Protein AF-A0A3S1B0J4-F1 (afdb_monomer_lite)

pLDDT: mean 85.39, std 7.87, range [60.59, 95.69]

Structure (mmCIF, N/CA/C/O backbone):
data_AF-A0A3S1B0J4-F1
#
_entry.id   AF-A0A3S1B0J4-F1
#
loop_
_atom_site.group_PDB
_atom_site.id
_atom_site.type_symbol
_atom_site.label_atom_id
_atom_site.label_alt_id
_atom_site.label_comp_id
_atom_site.label_asym_id
_atom_site.label_entity_id
_atom_site.label_seq_id
_atom_site.pdbx_PDB_ins_code
_atom_site.Cartn_x
_atom_site.Cartn_y
_atom_site.Cartn_z
_atom_site.occupancy
_atom_site.B_iso_or_equiv
_atom_site.auth_seq_id
_atom_site.auth_comp_id
_atom_site.auth_asym_id
_atom_site.auth_atom_id
_atom_site.pdbx_PDB_model_num
ATOM 1 N N . MET A 1 1 ? 59.384 7.860 -70.821 1.00 69.12 1 MET A N 1
ATOM 2 C CA . MET A 1 1 ? 57.912 7.830 -71.006 1.00 69.12 1 MET A CA 1
ATOM 3 C C . MET A 1 1 ? 57.239 6.836 -70.061 1.00 69.12 1 MET A C 1
ATOM 5 O O . MET A 1 1 ? 56.335 7.237 -69.344 1.00 69.12 1 MET A O 1
ATOM 9 N N . VAL A 1 2 ? 57.721 5.589 -69.973 1.00 77.19 2 VAL A N 1
ATOM 10 C CA . VAL A 1 2 ? 57.127 4.536 -69.118 1.00 77.19 2 VAL A CA 1
ATOM 11 C C . VAL A 1 2 ? 57.084 4.900 -67.625 1.00 77.19 2 VAL A C 1
ATOM 13 O O . VAL A 1 2 ? 56.045 4.737 -67.000 1.00 77.19 2 VAL A O 1
ATOM 16 N N . GLY A 1 3 ? 58.154 5.472 -67.060 1.00 85.69 3 GLY A N 1
ATOM 17 C CA . GLY A 1 3 ? 58.191 5.822 -65.629 1.00 85.69 3 GLY A CA 1
ATOM 18 C C . GLY A 1 3 ? 57.127 6.837 -65.186 1.00 85.69 3 GLY A C 1
ATOM 19 O O . GLY A 1 3 ? 56.611 6.736 -64.080 1.00 85.69 3 GLY A O 1
ATOM 20 N N . TRP A 1 4 ? 56.744 7.771 -66.063 1.00 87.81 4 TRP A N 1
ATOM 21 C CA . TRP A 1 4 ? 55.715 8.773 -65.757 1.00 87.81 4 TRP A CA 1
ATOM 22 C C . TRP A 1 4 ? 54.308 8.163 -65.784 1.00 87.81 4 TRP A C 1
ATOM 24 O O . TRP A 1 4 ? 53.487 8.442 -64.916 1.00 87.81 4 TRP A O 1
ATOM 34 N N . LEU A 1 5 ? 54.064 7.261 -66.741 1.00 86.69 5 LEU A N 1
ATOM 35 C CA . LEU A 1 5 ? 52.808 6.521 -66.845 1.00 86.69 5 LEU A CA 1
ATOM 36 C C . LEU A 1 5 ? 52.606 5.593 -65.638 1.00 86.69 5 LEU A C 1
ATOM 38 O O . LEU A 1 5 ? 51.515 5.540 -65.081 1.00 86.69 5 LEU A O 1
ATOM 42 N N . VAL A 1 6 ? 53.671 4.903 -65.211 1.00 87.38 6 VAL A N 1
ATOM 43 C CA . VAL A 1 6 ? 53.655 4.015 -64.039 1.00 87.38 6 VAL A CA 1
ATOM 44 C C . VAL A 1 6 ? 53.415 4.811 -62.760 1.00 87.38 6 VAL A C 1
ATOM 46 O O . VAL A 1 6 ? 52.548 4.434 -61.981 1.00 87.38 6 VAL A O 1
ATOM 49 N N . ALA A 1 7 ? 54.115 5.932 -62.561 1.00 88.19 7 ALA A N 1
ATOM 50 C CA . ALA A 1 7 ? 53.917 6.774 -61.383 1.00 88.19 7 ALA A CA 1
ATOM 51 C C . ALA A 1 7 ? 52.474 7.294 -61.280 1.00 88.19 7 ALA A C 1
ATOM 53 O O . ALA A 1 7 ? 51.889 7.242 -60.203 1.00 88.19 7 ALA A O 1
ATOM 54 N N . TRP A 1 8 ? 51.885 7.728 -62.400 1.00 89.94 8 TRP A N 1
ATOM 55 C CA . TRP A 1 8 ? 50.503 8.211 -62.455 1.00 89.94 8 TRP A CA 1
ATOM 56 C C . TRP A 1 8 ? 49.463 7.108 -62.199 1.00 89.94 8 TRP A C 1
ATOM 58 O O . TRP A 1 8 ? 48.466 7.331 -61.513 1.00 89.94 8 TRP A O 1
ATOM 68 N N . LEU A 1 9 ? 49.693 5.902 -62.728 1.00 88.25 9 LEU A N 1
ATOM 69 C CA . LEU A 1 9 ? 48.823 4.749 -62.488 1.00 88.25 9 LEU A CA 1
ATOM 70 C C . LEU A 1 9 ? 48.884 4.288 -61.033 1.00 88.25 9 LEU A C 1
ATOM 72 O O . LEU A 1 9 ? 47.842 4.019 -60.442 1.00 88.25 9 LEU A O 1
ATOM 76 N N . VAL A 1 10 ? 50.088 4.219 -60.459 1.00 88.12 10 VAL A N 1
ATOM 77 C CA . VAL A 1 10 ? 50.300 3.791 -59.072 1.00 88.12 10 VAL A CA 1
ATOM 78 C C . VAL A 1 10 ? 49.666 4.777 -58.103 1.00 88.12 10 VAL A C 1
ATOM 80 O O . VAL A 1 10 ? 48.931 4.338 -57.225 1.00 88.12 10 VAL A O 1
ATOM 83 N N . SER A 1 11 ? 49.874 6.086 -58.270 1.00 87.75 11 SER A N 1
ATOM 84 C CA . SER A 1 11 ? 49.255 7.081 -57.386 1.00 87.75 11 SER A CA 1
ATOM 85 C C . SER A 1 11 ? 47.731 7.018 -57.448 1.00 87.75 11 SER A C 1
ATOM 87 O O . SER A 1 11 ? 47.084 6.905 -56.415 1.00 87.75 11 SER A O 1
ATOM 89 N N . ARG A 1 12 ? 47.146 6.947 -58.648 1.00 88.31 12 ARG A N 1
ATOM 90 C CA . ARG A 1 12 ? 45.689 6.850 -58.801 1.00 88.31 12 ARG A CA 1
ATOM 91 C C . ARG A 1 12 ? 45.102 5.562 -58.221 1.00 88.31 12 ARG A C 1
ATOM 93 O O . ARG A 1 12 ? 44.013 5.600 -57.643 1.00 88.31 12 ARG A O 1
ATOM 100 N N . LEU A 1 13 ? 45.800 4.435 -58.374 1.00 86.62 13 LEU A N 1
ATOM 101 C CA . LEU A 1 13 ? 45.406 3.166 -57.762 1.00 86.62 13 LEU A CA 1
ATOM 102 C C . LEU A 1 13 ? 45.481 3.249 -56.242 1.00 86.62 13 LEU A C 1
ATOM 104 O O . LEU A 1 13 ? 44.505 2.898 -55.591 1.00 86.62 13 LEU A O 1
ATOM 108 N N . VAL A 1 14 ? 46.591 3.743 -55.692 1.00 86.31 14 VAL A N 1
ATOM 109 C CA . VAL A 1 14 ? 46.793 3.880 -54.244 1.00 86.31 14 VAL A CA 1
ATOM 110 C C . VAL A 1 14 ? 45.751 4.817 -53.640 1.00 86.31 14 VAL A C 1
ATOM 112 O O . VAL A 1 14 ? 45.091 4.425 -52.684 1.00 86.31 14 VAL A O 1
ATOM 115 N N . ASP A 1 15 ? 45.521 5.990 -54.227 1.00 86.50 15 ASP A N 1
ATOM 116 C CA . ASP A 1 15 ? 44.532 6.951 -53.726 1.00 86.50 15 ASP A CA 1
ATOM 117 C C . ASP A 1 15 ? 43.110 6.379 -53.763 1.00 86.50 15 ASP A C 1
ATOM 119 O O . ASP A 1 15 ? 42.339 6.549 -52.817 1.00 86.50 15 ASP A O 1
ATOM 123 N N . SER A 1 16 ? 42.762 5.644 -54.823 1.00 84.19 16 SER A N 1
ATOM 124 C CA . SER A 1 16 ? 41.427 5.048 -54.955 1.00 84.19 16 SER A CA 1
ATOM 125 C C . SER A 1 16 ? 41.230 3.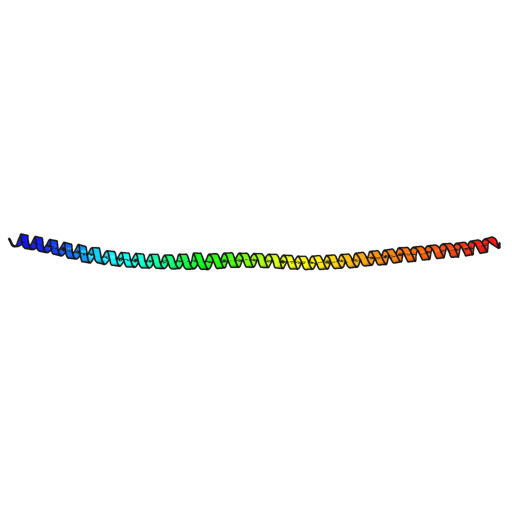862 -54.006 1.00 84.19 16 SER A C 1
ATOM 127 O O . SER A 1 16 ? 40.180 3.749 -53.377 1.00 84.19 16 SER A O 1
ATOM 129 N N . LEU A 1 17 ? 42.228 2.985 -53.865 1.00 82.94 17 LEU A N 1
ATOM 130 C CA . LEU A 1 17 ? 42.145 1.825 -52.973 1.00 82.94 17 LEU A CA 1
ATOM 131 C C . LEU A 1 17 ? 42.193 2.251 -51.505 1.00 82.94 17 LEU A C 1
ATOM 133 O O . LEU A 1 17 ? 41.356 1.829 -50.713 1.00 82.94 17 LEU A O 1
ATOM 137 N N . VAL A 1 18 ? 43.148 3.102 -51.133 1.00 82.25 18 VAL A N 1
ATOM 138 C CA . VAL A 1 18 ? 43.326 3.526 -49.742 1.00 82.25 18 VAL A CA 1
ATOM 139 C C . VAL A 1 18 ? 42.215 4.489 -49.336 1.00 82.25 18 VAL A C 1
ATOM 141 O O . VAL A 1 18 ? 41.568 4.275 -48.314 1.00 82.25 18 VAL A O 1
ATOM 144 N N . GLY A 1 19 ? 41.933 5.515 -50.140 1.00 77.88 19 GLY A N 1
ATOM 145 C CA . GLY A 1 19 ? 40.928 6.520 -49.798 1.00 77.88 19 GLY A CA 1
ATOM 146 C C . GLY A 1 19 ? 39.510 5.951 -49.749 1.00 77.88 19 GLY A C 1
ATOM 147 O O . GLY A 1 19 ? 38.773 6.198 -48.795 1.00 77.88 19 GLY A O 1
ATOM 148 N N . TRP A 1 20 ? 39.123 5.159 -50.750 1.00 78.00 20 TRP A N 1
ATOM 149 C CA . TRP A 1 20 ? 37.740 4.697 -50.874 1.00 78.00 20 TRP A CA 1
ATOM 150 C C . TRP A 1 20 ? 37.476 3.408 -50.090 1.00 78.00 20 TRP A C 1
ATOM 152 O O . TRP A 1 20 ? 36.517 3.331 -49.320 1.00 78.00 20 TRP A O 1
ATOM 162 N N . LEU A 1 21 ? 38.343 2.405 -50.249 1.00 76.50 21 LEU A N 1
ATOM 163 C CA . LEU A 1 21 ? 38.131 1.081 -49.665 1.00 76.50 21 LEU A CA 1
ATOM 164 C C . LEU A 1 21 ? 38.596 1.016 -48.208 1.00 76.50 21 LEU A C 1
ATOM 166 O O . LEU A 1 21 ? 37.894 0.469 -47.366 1.00 76.50 21 LEU A O 1
ATOM 170 N N . VAL A 1 22 ? 39.771 1.570 -47.900 1.00 77.12 22 VAL A N 1
ATOM 171 C CA . VAL A 1 22 ? 40.328 1.470 -46.544 1.00 77.12 22 VAL A CA 1
ATOM 172 C C . VAL A 1 22 ? 39.746 2.546 -45.643 1.00 77.12 22 VAL A C 1
ATOM 174 O O . VAL A 1 22 ? 39.230 2.224 -44.583 1.00 77.12 22 VAL A O 1
ATOM 177 N N . VAL A 1 23 ? 39.787 3.816 -46.040 1.00 77.62 23 VAL A N 1
ATOM 178 C CA . VAL A 1 23 ? 39.312 4.894 -45.162 1.00 77.62 23 VAL A CA 1
ATOM 179 C C . VAL A 1 23 ? 37.791 4.988 -45.199 1.00 77.62 23 VAL A C 1
ATOM 181 O O . VAL A 1 23 ? 37.161 4.899 -44.154 1.00 77.62 23 VAL A O 1
ATOM 184 N N . GLY A 1 24 ? 37.180 5.107 -46.380 1.00 81.50 24 GLY A N 1
ATOM 185 C CA . GLY A 1 24 ? 35.726 5.260 -46.493 1.00 81.50 24 GLY A CA 1
ATOM 186 C C . GLY A 1 24 ? 34.950 4.079 -45.908 1.00 81.50 24 GLY A C 1
ATOM 187 O O . GLY A 1 24 ? 34.143 4.248 -44.996 1.00 81.50 24 GLY A O 1
ATOM 188 N N . TRP A 1 25 ? 35.211 2.867 -46.397 1.00 84.56 25 TRP A N 1
ATOM 189 C CA . TRP A 1 25 ? 34.419 1.700 -46.005 1.00 84.56 25 TRP A CA 1
ATOM 190 C C . TRP A 1 25 ? 34.680 1.252 -44.561 1.00 84.56 25 TRP A C 1
ATOM 192 O O . TRP A 1 25 ? 33.728 1.039 -43.811 1.00 84.56 25 TRP A O 1
ATOM 202 N N . LEU A 1 26 ? 35.949 1.165 -44.136 1.00 85.25 26 LEU A N 1
ATOM 203 C CA . LEU A 1 26 ? 36.293 0.718 -42.781 1.00 85.25 26 LEU A CA 1
ATOM 204 C C . LEU A 1 26 ? 35.819 1.715 -41.718 1.00 85.25 26 LEU A C 1
ATOM 206 O O . LEU A 1 26 ? 35.286 1.291 -40.696 1.00 85.25 26 LEU A O 1
ATOM 210 N N . VAL A 1 27 ? 35.973 3.025 -41.953 1.00 84.38 27 VAL A N 1
ATOM 211 C CA . VAL A 1 27 ? 35.523 4.049 -40.998 1.00 84.38 27 VAL A CA 1
ATOM 212 C C . VAL A 1 27 ? 34.004 4.066 -40.928 1.00 84.38 27 VAL A C 1
ATOM 214 O O . VAL A 1 27 ? 33.462 4.031 -39.828 1.00 84.38 27 VAL A O 1
ATOM 217 N N . CYS A 1 28 ? 33.296 4.059 -42.060 1.00 84.75 28 CYS A N 1
ATOM 218 C CA . CYS A 1 28 ? 31.833 4.044 -42.040 1.00 84.75 28 CYS A CA 1
ATOM 219 C C . CYS A 1 28 ? 31.278 2.782 -41.373 1.00 84.75 28 CYS A C 1
ATOM 221 O O . CYS A 1 28 ? 30.322 2.873 -40.604 1.00 84.75 28 CYS A O 1
ATOM 223 N N . TRP A 1 29 ? 31.883 1.620 -41.623 1.00 87.69 29 TRP A N 1
ATOM 224 C CA . TRP A 1 29 ? 31.453 0.368 -41.010 1.00 87.69 29 TRP A CA 1
ATOM 225 C C . TRP A 1 29 ? 31.750 0.336 -39.507 1.00 87.69 29 TRP A C 1
ATOM 227 O O . TRP A 1 29 ? 30.851 0.057 -38.715 1.00 87.69 29 TRP A O 1
ATOM 237 N N . LEU A 1 30 ? 32.971 0.695 -39.098 1.00 87.56 30 LEU A N 1
ATOM 238 C CA . LEU A 1 30 ? 33.378 0.697 -37.693 1.00 87.56 30 LEU A CA 1
ATOM 239 C C . LEU A 1 30 ? 32.603 1.739 -36.881 1.00 87.56 30 LEU A C 1
ATOM 241 O O . LEU A 1 30 ? 32.095 1.422 -35.810 1.00 87.56 30 LEU A O 1
ATOM 245 N N . VAL A 1 31 ? 32.478 2.967 -37.393 1.00 87.75 31 VAL A N 1
ATOM 246 C CA . VAL A 1 31 ? 31.741 4.048 -36.724 1.00 87.75 31 VAL A CA 1
ATOM 247 C C . VAL A 1 31 ? 30.252 3.733 -36.700 1.00 87.75 31 VAL A C 1
ATOM 249 O O . VAL A 1 31 ? 29.638 3.842 -35.645 1.00 87.75 31 VAL A O 1
ATOM 252 N N . GLY A 1 32 ? 29.668 3.297 -37.818 1.00 88.50 32 GLY A N 1
ATOM 253 C CA . GLY A 1 32 ? 28.249 2.952 -37.879 1.00 88.50 32 GLY A CA 1
ATOM 254 C C . GLY A 1 32 ? 27.887 1.822 -36.917 1.00 88.50 32 GLY A C 1
ATOM 255 O O . GLY A 1 32 ? 26.896 1.921 -36.194 1.00 88.50 32 GLY A O 1
ATOM 256 N N . TRP A 1 33 ? 28.719 0.781 -36.851 1.00 90.81 33 TRP A N 1
ATOM 257 C CA . TRP A 1 33 ? 28.507 -0.339 -35.940 1.00 90.81 33 TRP A CA 1
ATOM 258 C C . TRP A 1 33 ? 28.717 0.057 -34.476 1.00 90.81 33 TRP A C 1
ATOM 260 O O . TRP A 1 33 ? 27.851 -0.210 -33.646 1.00 90.81 33 TRP A O 1
ATOM 270 N N . LEU A 1 34 ? 29.819 0.745 -34.156 1.00 90.38 34 LEU A N 1
ATOM 271 C CA . LEU A 1 34 ? 30.135 1.148 -32.785 1.00 90.38 34 LEU A CA 1
ATOM 272 C C . LEU A 1 34 ? 29.113 2.149 -32.241 1.00 90.38 34 LEU A C 1
ATOM 274 O O . LEU A 1 34 ? 28.634 1.980 -31.124 1.00 90.38 34 LEU A O 1
ATOM 278 N N . VAL A 1 35 ? 28.752 3.167 -33.027 1.00 89.19 35 VAL A N 1
ATOM 279 C CA . VAL A 1 35 ? 27.764 4.178 -32.628 1.00 89.19 35 VAL A CA 1
ATOM 280 C C . VAL A 1 35 ? 26.380 3.551 -32.534 1.00 89.19 35 VAL A C 1
ATOM 282 O O . VAL A 1 35 ? 25.705 3.755 -31.533 1.00 89.19 35 VAL A O 1
ATOM 285 N N . GLY A 1 36 ? 25.965 2.751 -33.520 1.00 88.00 36 GLY A N 1
ATOM 286 C CA . GLY A 1 36 ? 24.657 2.097 -33.493 1.00 88.00 36 GLY A CA 1
ATOM 287 C C . GLY A 1 36 ? 24.498 1.155 -32.299 1.00 88.00 36 GLY A C 1
ATOM 288 O O . GLY A 1 36 ? 23.474 1.184 -31.619 1.00 88.00 36 GLY A O 1
ATOM 289 N N . TRP A 1 37 ? 25.530 0.363 -32.001 1.00 89.88 37 TRP A N 1
ATOM 290 C CA . TRP A 1 37 ? 25.517 -0.550 -30.863 1.00 89.88 37 TRP A CA 1
ATOM 291 C C . TRP A 1 37 ? 25.568 0.194 -29.527 1.00 89.88 37 TRP A C 1
ATOM 293 O O . TRP A 1 37 ? 24.761 -0.087 -28.644 1.00 89.88 37 TRP A O 1
ATOM 303 N N . LEU A 1 38 ? 26.465 1.177 -29.388 1.00 88.94 38 LEU A N 1
ATOM 304 C CA . LEU A 1 38 ? 26.609 1.943 -28.154 1.00 88.94 38 LEU A CA 1
ATOM 305 C C . LEU A 1 38 ? 25.349 2.757 -27.858 1.00 88.94 38 LEU A C 1
ATOM 307 O O . LEU A 1 38 ? 24.845 2.675 -26.747 1.00 88.94 38 LEU A O 1
ATOM 311 N N . VAL A 1 39 ? 24.814 3.490 -28.839 1.00 87.31 39 VAL A N 1
ATOM 312 C CA . VAL A 1 39 ? 23.599 4.304 -28.673 1.00 87.31 39 VAL A CA 1
ATOM 313 C C . VAL A 1 39 ? 22.397 3.415 -28.387 1.00 87.31 39 VAL A C 1
ATOM 315 O O . VAL A 1 39 ? 21.682 3.670 -27.426 1.00 87.31 39 VAL A O 1
ATOM 318 N N . GLY A 1 40 ? 22.205 2.337 -29.154 1.00 86.00 40 GLY A N 1
ATOM 319 C CA . GLY A 1 40 ? 21.081 1.427 -28.942 1.00 86.00 40 GLY A CA 1
ATOM 320 C C . GLY A 1 40 ? 21.120 0.749 -27.572 1.00 86.00 40 GLY A C 1
ATOM 321 O O . GLY A 1 40 ? 20.088 0.633 -26.914 1.00 86.00 40 GLY A O 1
ATOM 322 N N . TRP A 1 41 ? 22.305 0.338 -27.114 1.00 87.00 41 TRP A N 1
ATOM 323 C CA . TRP A 1 41 ? 22.474 -0.255 -25.790 1.00 87.00 41 TRP A CA 1
ATOM 324 C C . TRP A 1 41 ? 22.269 0.772 -24.674 1.00 87.00 41 TRP A C 1
ATOM 326 O O . TRP A 1 41 ? 21.563 0.482 -23.708 1.00 87.00 41 TRP A O 1
ATOM 336 N N . LEU A 1 42 ? 22.832 1.977 -24.823 1.00 85.38 42 LEU A N 1
ATOM 337 C CA . LEU A 1 42 ? 22.691 3.043 -23.836 1.00 85.38 42 LEU A CA 1
ATOM 338 C C . LEU A 1 42 ? 21.230 3.478 -23.715 1.00 85.38 42 LEU A C 1
ATOM 340 O O . LEU A 1 42 ? 20.731 3.524 -22.600 1.00 85.38 42 LEU A O 1
ATOM 344 N N . ASP A 1 43 ? 20.525 3.706 -24.825 1.00 84.06 43 ASP A N 1
ATOM 345 C CA . ASP A 1 43 ? 19.107 4.083 -24.810 1.00 84.06 43 ASP A CA 1
ATOM 346 C C . ASP A 1 43 ? 18.247 3.008 -24.150 1.00 84.06 43 ASP A C 1
ATOM 348 O O . ASP A 1 43 ? 17.437 3.319 -23.278 1.00 84.06 43 ASP A O 1
ATOM 352 N N . TYR A 1 44 ? 18.441 1.732 -24.492 1.00 83.75 44 TYR A N 1
ATOM 353 C CA . TYR A 1 44 ? 17.661 0.658 -23.873 1.00 83.75 44 TYR A CA 1
ATOM 354 C C . TYR A 1 44 ? 17.883 0.574 -22.364 1.00 83.75 44 TYR A C 1
ATOM 356 O O . TYR A 1 44 ? 16.932 0.392 -21.600 1.00 83.75 44 TYR A O 1
ATOM 364 N N . TRP A 1 45 ? 19.137 0.699 -21.933 1.00 81.50 45 TRP A N 1
ATOM 365 C CA . TRP A 1 45 ? 19.495 0.574 -20.529 1.00 81.50 45 TRP A CA 1
ATOM 366 C C . TRP A 1 45 ? 19.058 1.807 -19.730 1.00 81.50 45 TRP A C 1
ATOM 368 O O . TRP A 1 45 ? 18.428 1.670 -18.682 1.00 81.50 45 TRP A O 1
ATOM 378 N N . LEU A 1 46 ? 19.308 3.013 -20.247 1.00 79.06 46 LEU A N 1
ATOM 379 C CA . LEU A 1 46 ? 18.919 4.265 -19.598 1.00 79.06 46 LEU A CA 1
ATOM 380 C C . LEU A 1 46 ? 17.395 4.429 -19.572 1.00 79.06 46 LEU A C 1
ATOM 382 O O . LEU A 1 46 ? 16.824 4.730 -18.529 1.00 79.06 46 LEU A O 1
ATOM 386 N N . VAL A 1 47 ? 16.708 4.211 -20.693 1.00 73.44 47 VAL A N 1
ATOM 387 C CA . VAL A 1 47 ? 15.255 4.410 -20.759 1.00 73.44 47 VAL A CA 1
ATOM 388 C C . VAL A 1 47 ? 14.530 3.283 -20.026 1.00 73.44 47 VAL A C 1
ATOM 390 O O . VAL A 1 47 ? 13.687 3.543 -19.171 1.00 73.44 47 VAL A O 1
ATOM 393 N N . GLY A 1 48 ? 14.870 2.022 -20.288 1.00 71.94 48 GLY A N 1
ATOM 394 C CA . GLY A 1 48 ? 14.168 0.892 -19.676 1.00 71.94 48 GLY A CA 1
ATOM 395 C C . GLY A 1 48 ? 14.344 0.831 -18.157 1.00 71.94 48 GLY A C 1
ATOM 396 O O . GLY A 1 48 ? 13.376 0.658 -17.415 1.00 71.94 48 GLY A O 1
ATOM 397 N N . TRP A 1 49 ? 15.576 1.003 -17.680 1.00 72.06 49 TRP A N 1
ATOM 398 C CA . TRP A 1 49 ? 15.892 0.808 -16.267 1.00 72.06 49 TRP A CA 1
ATOM 399 C C . TRP A 1 49 ? 15.599 2.054 -15.428 1.00 72.06 49 TRP A C 1
ATOM 401 O O . TRP A 1 49 ? 14.969 1.970 -14.370 1.00 72.06 49 TRP A O 1
ATOM 411 N N . LEU A 1 50 ? 16.011 3.220 -15.927 1.00 68.12 50 LEU A N 1
ATOM 412 C CA . LEU A 1 50 ? 15.945 4.480 -15.194 1.00 68.12 50 LEU A CA 1
ATOM 413 C C . LEU A 1 50 ? 14.548 5.109 -15.291 1.00 68.12 50 LEU A C 1
ATOM 415 O O . LEU A 1 50 ? 14.053 5.604 -14.279 1.00 68.12 50 LEU A O 1
ATOM 419 N N . VAL A 1 51 ? 13.892 5.042 -16.460 1.00 64.19 51 VAL A N 1
ATOM 420 C CA . VAL A 1 51 ? 12.570 5.666 -16.658 1.00 64.19 51 VAL A CA 1
ATOM 421 C C . VAL A 1 51 ? 11.433 4.766 -16.187 1.00 64.19 51 VAL A C 1
ATOM 423 O O . VAL A 1 51 ? 10.570 5.187 -15.424 1.00 64.19 51 VAL A O 1
ATOM 426 N N . VAL A 1 52 ? 11.411 3.503 -16.609 1.00 61.69 52 VAL A N 1
ATOM 427 C CA . VAL A 1 52 ? 10.238 2.651 -16.355 1.00 61.69 52 VAL A CA 1
ATOM 428 C C . VAL A 1 52 ? 10.371 1.880 -15.042 1.00 61.69 52 VAL A C 1
ATOM 430 O O . VAL A 1 52 ? 9.433 1.848 -14.248 1.00 61.69 52 VAL A O 1
ATOM 433 N N . GLY A 1 53 ? 11.533 1.279 -14.780 1.00 63.59 53 GLY A N 1
ATOM 434 C CA . GLY A 1 53 ? 11.726 0.422 -13.607 1.00 63.59 53 GLY A CA 1
ATOM 435 C C . GLY A 1 53 ? 11.819 1.197 -12.293 1.00 63.59 53 GLY A C 1
ATOM 436 O O . GLY A 1 53 ? 11.098 0.909 -11.336 1.00 63.59 53 GLY A O 1
ATOM 437 N N . TRP A 1 54 ? 12.705 2.191 -12.241 1.00 67.62 54 TRP A N 1
ATOM 438 C CA . TRP A 1 54 ? 13.005 2.888 -10.992 1.00 67.62 54 TRP A CA 1
ATOM 439 C C . TRP A 1 54 ? 11.948 3.933 -10.619 1.00 67.62 54 TRP A C 1
ATOM 441 O O . TRP A 1 54 ? 11.478 3.955 -9.484 1.00 67.62 54 TRP A O 1
ATOM 451 N N . GLN A 1 55 ? 11.507 4.764 -11.562 1.00 64.50 55 GLN A N 1
ATOM 452 C CA . GLN A 1 55 ? 10.583 5.860 -11.246 1.00 64.50 55 GLN A CA 1
ATOM 453 C C . GLN A 1 55 ? 9.174 5.349 -10.929 1.00 64.50 55 GLN A C 1
ATOM 455 O O . GLN A 1 55 ? 8.598 5.742 -9.919 1.00 64.50 55 GLN A O 1
ATOM 460 N N . LEU A 1 56 ? 8.623 4.433 -11.732 1.00 60.59 56 LEU A N 1
ATOM 461 C CA . LEU A 1 56 ? 7.264 3.927 -11.503 1.00 60.59 56 LEU A CA 1
ATOM 462 C C . LEU A 1 56 ? 7.208 2.907 -10.361 1.00 60.59 56 LEU A C 1
ATOM 464 O O . LEU A 1 56 ? 6.299 2.962 -9.533 1.00 60.59 56 LEU A O 1
ATOM 468 N N . GLY A 1 57 ? 8.184 1.999 -10.284 1.00 68.19 57 GLY A N 1
ATOM 469 C CA . GLY A 1 57 ? 8.207 0.954 -9.261 1.00 68.19 57 GLY A CA 1
ATOM 470 C C . GLY A 1 57 ? 8.546 1.489 -7.872 1.00 68.19 57 GLY A C 1
ATOM 471 O O . GLY A 1 57 ? 7.883 1.146 -6.894 1.00 68.19 57 GLY A O 1
ATOM 472 N N . TRP A 1 58 ? 9.556 2.356 -7.778 1.00 74.88 58 TRP A N 1
ATOM 473 C CA . TRP A 1 58 ? 10.052 2.829 -6.489 1.00 74.88 58 TRP A CA 1
ATOM 474 C C . TRP A 1 58 ? 9.194 3.965 -5.936 1.00 74.88 58 TRP A C 1
ATOM 476 O O . TRP A 1 58 ? 8.738 3.868 -4.804 1.00 74.88 58 TRP A O 1
ATOM 486 N N . VAL A 1 59 ? 8.884 4.997 -6.733 1.00 74.69 59 VAL A N 1
ATOM 487 C CA . VAL A 1 59 ? 8.041 6.112 -6.261 1.00 74.69 59 VAL A CA 1
ATOM 488 C C . VAL A 1 59 ? 6.603 5.650 -6.055 1.00 74.69 59 VAL A C 1
ATOM 490 O O . VAL A 1 59 ? 6.026 5.920 -5.005 1.00 74.69 59 VAL A O 1
ATOM 493 N N . GLY A 1 60 ? 6.035 4.912 -7.014 1.00 73.88 60 GLY A N 1
ATOM 494 C CA . GLY A 1 60 ? 4.672 4.394 -6.906 1.00 73.88 60 GLY A CA 1
ATOM 495 C C . GLY A 1 60 ? 4.523 3.404 -5.752 1.00 73.88 60 GLY A C 1
ATOM 496 O O . GLY A 1 6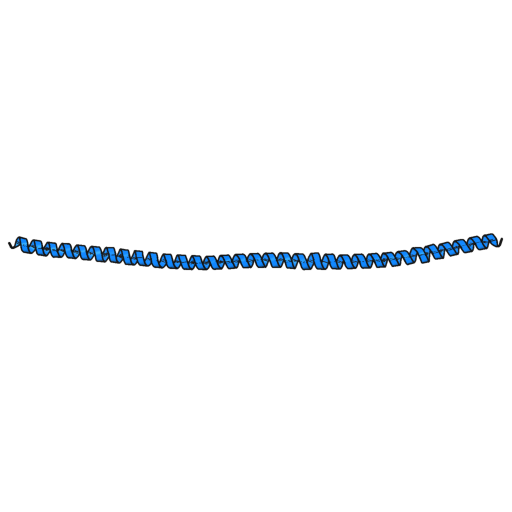0 ? 3.653 3.573 -4.901 1.00 73.88 60 GLY A O 1
ATOM 497 N N . GLY A 1 61 ? 5.407 2.407 -5.673 1.00 79.88 61 GLY A N 1
ATOM 498 C CA . GLY A 1 61 ? 5.359 1.389 -4.623 1.00 79.88 61 GLY A CA 1
ATOM 499 C C . GLY A 1 61 ? 5.617 1.953 -3.226 1.00 79.88 61 GLY A C 1
ATOM 500 O O . GLY A 1 61 ? 4.895 1.621 -2.286 1.00 79.88 61 GLY A O 1
ATOM 501 N N . TRP A 1 62 ? 6.604 2.840 -3.083 1.00 83.44 62 TRP A N 1
ATOM 502 C CA . TRP A 1 62 ? 6.945 3.429 -1.789 1.00 83.44 62 TRP A CA 1
ATOM 503 C C . TRP A 1 62 ? 5.876 4.409 -1.305 1.00 83.44 62 TRP A C 1
ATOM 505 O O . TRP A 1 62 ? 5.451 4.315 -0.155 1.00 83.44 62 TRP A O 1
ATOM 515 N N . LEU A 1 63 ? 5.379 5.294 -2.176 1.00 82.75 63 LEU A N 1
ATOM 516 C CA . LEU A 1 63 ? 4.342 6.262 -1.812 1.00 82.75 63 LEU A CA 1
ATOM 517 C C . LEU A 1 63 ? 3.030 5.561 -1.445 1.00 82.75 63 LEU A C 1
ATOM 519 O O . LEU A 1 63 ? 2.430 5.887 -0.422 1.00 82.75 63 LEU A O 1
ATOM 523 N N . VAL A 1 64 ? 2.602 4.575 -2.241 1.00 82.88 64 VAL A N 1
ATOM 524 C CA . VAL A 1 64 ? 1.376 3.812 -1.967 1.00 82.88 64 VAL A CA 1
ATOM 525 C C . VAL A 1 64 ? 1.536 2.980 -0.698 1.00 82.88 64 VAL A C 1
ATOM 527 O O . VAL A 1 64 ? 0.666 3.029 0.167 1.00 82.88 64 VAL A O 1
ATOM 530 N N . GLY A 1 65 ? 2.651 2.262 -0.540 1.00 84.69 65 GLY A N 1
ATOM 531 C CA . GLY A 1 65 ? 2.902 1.451 0.652 1.00 84.69 65 GLY A CA 1
ATOM 532 C C . GLY A 1 65 ? 2.945 2.286 1.932 1.00 84.69 65 GLY A C 1
ATOM 533 O O . GLY A 1 65 ? 2.322 1.923 2.931 1.00 84.69 65 GLY A O 1
ATOM 534 N N . TRP A 1 66 ? 3.620 3.436 1.889 1.00 89.31 66 TRP A N 1
ATOM 535 C CA . TRP A 1 66 ? 3.703 4.348 3.025 1.00 89.31 66 TRP A CA 1
ATOM 536 C C . TRP A 1 66 ? 2.343 4.966 3.361 1.00 89.31 66 TRP A C 1
ATOM 538 O O . TRP A 1 66 ? 1.920 4.910 4.515 1.00 89.31 66 TRP A O 1
ATOM 548 N N . LEU A 1 67 ? 1.619 5.484 2.362 1.00 88.00 67 LEU A N 1
ATOM 549 C CA . LEU A 1 67 ? 0.312 6.111 2.567 1.00 88.00 67 LEU A CA 1
ATOM 550 C C . LEU A 1 67 ? -0.718 5.109 3.105 1.00 88.00 67 LEU A C 1
ATOM 552 O O . LEU A 1 67 ? -1.416 5.408 4.072 1.00 88.00 67 LEU A O 1
ATOM 556 N N . VAL A 1 68 ? -0.790 3.910 2.517 1.00 88.69 68 VAL A N 1
ATOM 557 C CA . VAL A 1 68 ? -1.719 2.855 2.948 1.00 88.69 68 VAL A CA 1
ATOM 558 C C . VAL A 1 68 ? -1.383 2.379 4.359 1.00 88.69 68 VAL A C 1
ATOM 560 O O . VAL A 1 68 ? -2.284 2.259 5.189 1.00 88.69 68 VAL A O 1
ATOM 563 N N . GLY A 1 69 ? -0.101 2.154 4.665 1.00 86.94 69 GLY A N 1
ATOM 564 C CA . GLY A 1 69 ? 0.329 1.738 6.001 1.00 86.94 69 GLY A CA 1
ATOM 565 C C . GLY A 1 69 ? 0.019 2.785 7.071 1.00 86.94 69 GLY A C 1
ATOM 566 O O . GLY A 1 69 ? -0.478 2.450 8.151 1.00 86.94 69 GLY A O 1
ATOM 567 N N . TRP A 1 70 ? 0.249 4.062 6.760 1.00 89.19 70 TRP A N 1
ATOM 568 C CA . TRP A 1 70 ? -0.038 5.163 7.674 1.00 89.19 70 TRP A CA 1
ATOM 569 C C . TRP A 1 70 ? -1.544 5.318 7.918 1.00 89.19 70 TRP A C 1
ATOM 571 O O . TRP A 1 70 ? -1.974 5.380 9.070 1.00 89.19 70 TRP A O 1
ATOM 581 N N . LEU A 1 71 ? -2.356 5.278 6.854 1.00 86.38 71 LEU A N 1
ATOM 582 C CA . LEU A 1 71 ? -3.814 5.391 6.939 1.00 86.38 71 LEU A CA 1
ATOM 583 C C . LEU A 1 71 ? -4.437 4.223 7.720 1.00 86.38 71 LEU A C 1
ATOM 585 O O . LEU A 1 71 ? -5.281 4.440 8.587 1.00 86.38 71 LEU A O 1
ATOM 589 N N . ALA A 1 72 ? -3.992 2.990 7.457 1.00 86.44 72 ALA A N 1
ATOM 590 C CA . ALA A 1 72 ? -4.470 1.803 8.163 1.00 86.44 72 ALA A CA 1
ATOM 591 C C . ALA A 1 72 ? -4.150 1.867 9.665 1.00 86.44 72 ALA A C 1
ATOM 593 O O . ALA A 1 72 ? -5.005 1.563 10.498 1.00 86.44 72 ALA A O 1
ATOM 594 N N . SER A 1 73 ? -2.944 2.325 10.014 1.00 86.81 73 SER A N 1
ATOM 595 C CA . SER A 1 73 ? -2.525 2.498 11.409 1.00 86.81 73 SER A CA 1
ATOM 596 C C . SER A 1 73 ? -3.365 3.561 12.121 1.00 86.81 73 SER A C 1
ATOM 598 O O . SER A 1 73 ? -3.824 3.346 13.241 1.00 86.81 73 SER A O 1
ATOM 600 N N . TRP A 1 74 ? -3.624 4.688 11.455 1.00 87.56 74 TRP A N 1
ATOM 601 C CA . TRP A 1 74 ? -4.477 5.753 11.984 1.00 87.56 74 TRP A CA 1
ATOM 602 C C . TRP A 1 74 ? -5.914 5.292 12.221 1.00 87.56 74 TRP A C 1
ATOM 604 O O . TRP A 1 74 ? -6.496 5.594 13.262 1.00 87.56 74 TRP A O 1
ATOM 614 N N . LEU A 1 75 ? -6.477 4.519 11.289 1.00 85.38 75 LEU A N 1
ATOM 615 C CA . LEU A 1 75 ? -7.814 3.953 11.440 1.00 85.38 75 LEU A CA 1
ATOM 616 C C . LEU A 1 75 ? -7.883 3.006 12.641 1.00 85.38 75 LEU A C 1
ATOM 618 O O . LEU A 1 75 ? -8.792 3.141 13.454 1.00 85.38 75 LEU A O 1
ATOM 622 N N . LEU A 1 76 ? -6.913 2.102 12.806 1.00 83.94 76 LEU A N 1
ATOM 623 C CA . LEU A 1 76 ? -6.851 1.190 13.957 1.00 83.94 76 LEU A CA 1
ATOM 624 C C . LEU A 1 76 ? -6.808 1.943 15.297 1.00 83.94 76 LEU A C 1
ATOM 626 O O . LEU A 1 76 ? -7.544 1.597 16.223 1.00 83.94 76 LEU A O 1
ATOM 630 N N . VAL A 1 77 ? -6.002 3.005 15.388 1.00 87.81 77 VAL A N 1
ATOM 631 C CA . VAL A 1 77 ? -5.949 3.870 16.580 1.00 87.81 77 VAL A CA 1
ATOM 632 C C . VAL A 1 77 ? -7.282 4.590 16.797 1.00 87.81 77 VAL A C 1
ATOM 634 O O . VAL A 1 77 ? -7.764 4.659 17.927 1.00 87.81 77 VAL A O 1
ATOM 637 N N . GLY A 1 78 ? -7.918 5.067 15.724 1.00 87.12 78 GLY A N 1
ATOM 638 C CA . GLY A 1 78 ? -9.254 5.658 15.768 1.00 87.12 78 GLY A CA 1
ATOM 639 C C . GLY A 1 78 ? -10.303 4.696 16.331 1.00 87.12 78 GLY A C 1
ATOM 640 O O . GLY A 1 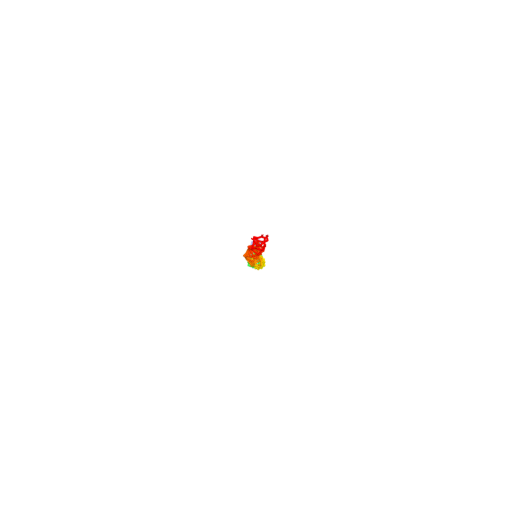78 ? -11.057 5.071 17.225 1.00 87.12 78 GLY A O 1
ATOM 641 N N . TRP A 1 79 ? -10.309 3.437 15.890 1.00 85.56 79 TRP A N 1
ATOM 642 C CA . TRP A 1 79 ? -11.205 2.402 16.420 1.00 85.56 79 TRP A CA 1
ATOM 643 C C . TRP A 1 79 ? -10.985 2.145 17.914 1.00 85.56 79 TRP A C 1
ATOM 645 O O . TRP A 1 79 ? -11.949 2.028 18.673 1.00 85.56 79 TRP A O 1
ATOM 655 N N . TRP A 1 80 ? -9.727 2.107 18.355 1.00 87.00 80 TRP A N 1
ATOM 656 C CA . TRP A 1 80 ? -9.390 1.911 19.765 1.00 87.00 80 TRP A CA 1
ATOM 657 C C . TRP A 1 80 ? -9.814 3.098 20.645 1.00 87.00 80 TRP A C 1
ATOM 659 O O . TRP A 1 80 ? -10.375 2.907 21.729 1.00 87.00 80 TRP A O 1
ATOM 669 N N . LEU A 1 81 ? -9.618 4.325 20.153 1.00 89.62 81 LEU A N 1
ATOM 670 C CA . LEU A 1 81 ? -10.086 5.555 20.796 1.00 89.62 81 LEU A CA 1
ATOM 671 C C . LEU A 1 81 ? -11.608 5.593 20.904 1.00 89.62 81 LEU A C 1
ATOM 673 O O . LEU A 1 81 ? -12.125 5.888 21.978 1.00 89.62 81 LEU A O 1
ATOM 677 N N . VAL A 1 82 ? -12.323 5.261 19.826 1.00 91.94 82 VAL A N 1
ATOM 678 C CA . VAL A 1 82 ? -13.791 5.213 19.819 1.00 91.94 82 VAL A CA 1
ATOM 679 C C . VAL A 1 8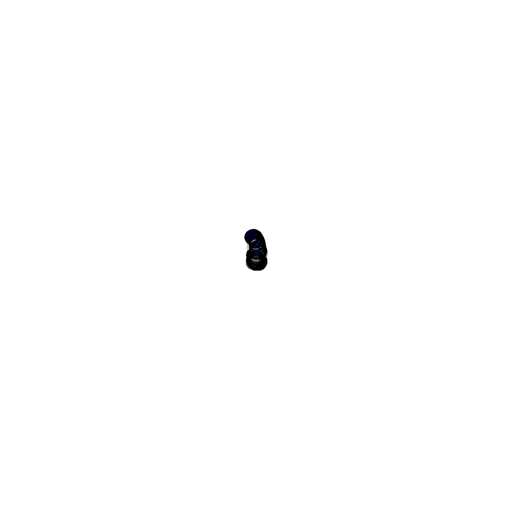2 ? -14.293 4.184 20.828 1.00 91.94 82 VAL A C 1
ATOM 681 O O . VAL A 1 82 ? -15.136 4.517 21.655 1.00 91.94 82 VAL A O 1
ATOM 684 N N . GLY A 1 83 ? -13.743 2.966 20.829 1.00 92.06 83 GLY A N 1
ATOM 685 C CA . GLY A 1 83 ? -14.125 1.934 21.797 1.00 92.06 83 GLY A CA 1
ATOM 686 C C . GLY A 1 83 ? -13.879 2.359 23.249 1.00 92.06 83 GLY A C 1
ATOM 687 O O . GLY A 1 83 ? -14.736 2.152 24.114 1.00 92.06 83 GLY A O 1
ATOM 688 N N . SER A 1 84 ? -12.749 3.018 23.510 1.00 91.69 84 SER A N 1
ATOM 689 C CA . SER A 1 84 ? -12.403 3.524 24.843 1.00 91.69 84 SER A CA 1
ATOM 690 C C . SER A 1 84 ? -13.318 4.670 25.282 1.00 91.69 84 SER A C 1
ATOM 692 O O . SER A 1 84 ? -13.817 4.657 26.407 1.00 91.69 84 SER A O 1
ATOM 694 N N . LEU A 1 85 ? -13.601 5.626 24.391 1.00 93.69 85 LEU A N 1
ATOM 695 C CA . LEU A 1 85 ? -14.523 6.738 24.640 1.00 93.69 85 LEU A CA 1
ATOM 696 C C . LEU A 1 85 ? -15.940 6.245 24.906 1.00 93.69 85 LEU A C 1
ATOM 698 O O . LEU A 1 85 ? -16.559 6.687 25.868 1.00 93.69 85 LEU A O 1
ATOM 702 N N . VAL A 1 86 ? -16.441 5.318 24.087 1.00 94.94 86 VAL A N 1
ATOM 703 C CA . VAL A 1 86 ? -17.777 4.737 24.264 1.00 94.94 86 VAL A CA 1
ATOM 704 C C . VAL A 1 86 ? -17.859 4.013 25.602 1.00 94.94 86 VAL A C 1
ATOM 706 O O . VAL A 1 86 ? -18.795 4.252 26.359 1.00 94.94 86 VAL A O 1
ATOM 709 N N . SER A 1 87 ? -16.866 3.188 25.938 1.00 94.06 87 SER A N 1
ATOM 710 C CA . SER A 1 87 ? -16.843 2.466 27.216 1.00 94.06 87 SER A CA 1
ATOM 711 C C . SER A 1 87 ? -16.817 3.425 28.405 1.00 94.06 87 SER A C 1
ATOM 713 O O . SER A 1 87 ? -17.612 3.286 29.334 1.00 94.06 87 SER A O 1
ATOM 715 N N . TRP A 1 88 ? -15.947 4.436 28.360 1.00 95.44 88 TRP A N 1
ATOM 716 C CA . TRP A 1 88 ? -15.852 5.441 29.413 1.00 95.44 88 TRP A CA 1
ATOM 717 C C . TRP A 1 88 ? -17.146 6.244 29.553 1.00 95.44 88 TRP A C 1
ATOM 719 O O . TRP A 1 88 ? -17.629 6.425 30.671 1.00 95.44 88 TRP A O 1
ATOM 729 N N . LEU A 1 89 ? -17.738 6.676 28.436 1.00 95.00 89 LEU A N 1
ATOM 730 C CA . LEU A 1 89 ? -18.982 7.439 28.417 1.00 95.00 89 LEU A CA 1
ATOM 731 C C . LEU A 1 89 ? -20.137 6.613 28.984 1.00 95.00 89 LEU A C 1
ATOM 733 O O . LEU A 1 89 ? -20.857 7.098 29.850 1.00 95.00 89 LEU A O 1
ATOM 737 N N . VAL A 1 90 ? -20.294 5.366 28.534 1.00 95.69 90 VAL A N 1
ATOM 738 C CA . VAL A 1 90 ? -21.359 4.471 29.001 1.00 95.69 90 VAL A CA 1
ATOM 739 C C . VAL A 1 90 ? -21.220 4.223 30.496 1.00 95.69 90 VAL A C 1
ATOM 741 O O . VAL A 1 90 ? -22.176 4.444 31.233 1.00 95.69 90 VAL A O 1
ATOM 744 N N . VAL A 1 91 ? -20.036 3.826 30.969 1.00 95.25 91 VAL A N 1
ATOM 745 C CA . VAL A 1 91 ? -19.832 3.546 32.397 1.00 95.25 91 VAL A CA 1
ATOM 746 C C . VAL A 1 91 ? -20.026 4.808 33.232 1.00 95.25 91 VAL A C 1
ATOM 748 O O . VAL A 1 91 ? -20.706 4.753 34.255 1.00 95.25 91 VAL A O 1
ATOM 751 N N . SER A 1 92 ? -19.493 5.948 32.795 1.00 93.62 92 SER A N 1
ATOM 752 C CA . SER A 1 92 ? -19.612 7.212 33.529 1.00 93.62 92 SER A CA 1
ATOM 753 C C . SER A 1 92 ? -21.055 7.697 33.588 1.00 93.62 92 SER A C 1
ATOM 755 O O . SER A 1 92 ? -21.529 8.035 34.669 1.00 93.62 92 SER A O 1
ATOM 757 N N . LEU A 1 93 ? -21.776 7.686 32.462 1.00 93.75 93 LEU A N 1
ATOM 758 C CA . LEU A 1 93 ? -23.180 8.094 32.406 1.00 93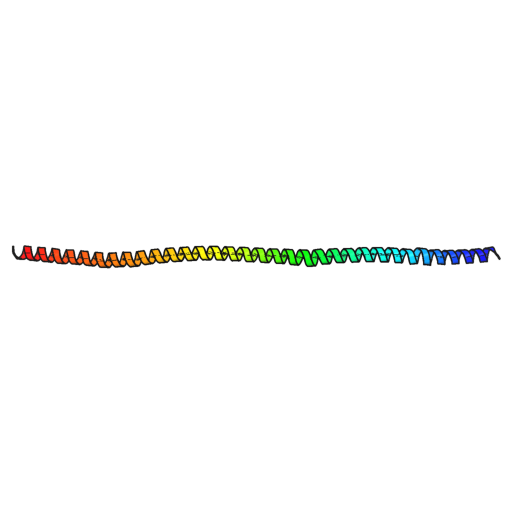.75 93 LEU A CA 1
ATOM 759 C C . LEU A 1 93 ? -24.068 7.162 33.219 1.00 93.75 93 LEU A C 1
ATOM 761 O O . LEU A 1 93 ? -24.892 7.648 33.982 1.00 93.75 93 LEU A O 1
ATOM 765 N N . VAL A 1 94 ? -23.898 5.844 33.092 1.00 94.00 94 VAL A N 1
ATOM 766 C CA . VAL A 1 94 ? -24.681 4.879 33.875 1.00 94.00 94 VAL A CA 1
ATOM 767 C C . VAL A 1 94 ? -24.401 5.073 35.360 1.00 94.00 94 VAL A C 1
ATOM 769 O O . VAL A 1 94 ? -25.339 5.185 36.140 1.00 94.00 94 VAL A O 1
ATOM 772 N N . SER A 1 95 ? -23.135 5.189 35.758 1.00 92.81 95 SER A N 1
ATOM 773 C CA . SER A 1 95 ? -22.767 5.356 37.168 1.00 92.81 95 SER A CA 1
ATOM 774 C C . SER A 1 95 ? -23.269 6.680 37.746 1.00 92.81 95 SER A C 1
ATOM 776 O O . SER A 1 95 ? -23.782 6.695 38.860 1.00 92.81 95 SER A O 1
ATOM 778 N N . LEU A 1 96 ? -23.176 7.782 36.993 1.00 91.62 96 LEU A N 1
ATOM 779 C CA . LEU A 1 96 ? -23.708 9.081 37.410 1.00 91.62 96 LEU A CA 1
ATOM 780 C C . LEU A 1 96 ? -25.229 9.070 37.470 1.00 91.62 96 LEU A C 1
ATOM 782 O O . LEU A 1 96 ? -25.801 9.446 38.484 1.00 91.62 96 LEU A O 1
ATOM 786 N N . LEU A 1 97 ? -25.896 8.634 36.403 1.00 91.62 97 LEU A N 1
ATOM 787 C CA . LEU A 1 97 ? -27.348 8.697 36.320 1.00 91.62 97 LEU A CA 1
ATOM 788 C C . LEU A 1 97 ? -27.981 7.748 37.336 1.00 91.62 97 LEU A C 1
ATOM 790 O O . LEU A 1 97 ? -28.818 8.170 38.122 1.00 91.62 97 LEU A O 1
ATOM 794 N N . VAL A 1 98 ? -27.551 6.487 37.369 1.00 91.44 98 VAL A N 1
ATOM 795 C CA . VAL A 1 98 ? -28.087 5.484 38.295 1.00 91.44 98 VAL A CA 1
ATOM 796 C C . VAL A 1 98 ? -27.657 5.804 39.723 1.00 91.44 98 VAL A C 1
ATOM 798 O O . VAL A 1 98 ? -28.500 5.858 40.612 1.00 91.44 98 VAL A O 1
ATOM 801 N N . GLY A 1 99 ? -26.371 6.072 39.952 1.00 90.25 99 GLY A N 1
ATOM 802 C CA . GLY A 1 99 ? -25.841 6.350 41.285 1.00 90.25 99 GLY A CA 1
ATOM 803 C C . GLY A 1 99 ? -26.410 7.627 41.900 1.00 90.25 99 GLY A C 1
ATOM 804 O O . GLY A 1 99 ? -26.877 7.593 43.037 1.00 90.25 99 GLY A O 1
ATOM 805 N N . SER A 1 100 ? -26.436 8.742 41.163 1.00 89.69 100 SER A N 1
ATOM 806 C CA . SER A 1 100 ? -27.005 9.991 41.679 1.00 89.69 100 SER A CA 1
ATOM 807 C C . SER A 1 100 ? -28.522 9.948 41.763 1.00 89.69 100 SER A C 1
ATOM 809 O O . SER A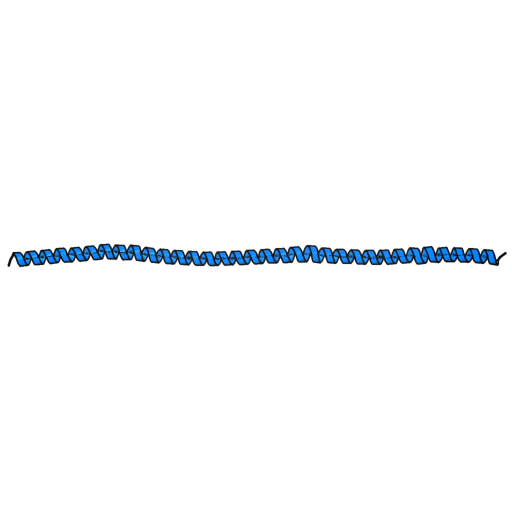 1 100 ? -29.052 10.433 42.755 1.00 89.69 100 SER A O 1
ATOM 811 N N . LEU A 1 101 ? -29.240 9.369 40.793 1.00 89.19 101 LEU A N 1
ATOM 812 C CA . LEU A 1 101 ? -30.703 9.313 40.869 1.00 89.19 101 LEU A CA 1
ATOM 813 C C . LEU A 1 101 ? -31.156 8.403 42.013 1.00 89.19 101 LEU A C 1
ATOM 815 O O . LEU A 1 101 ? -31.992 8.818 42.807 1.00 89.19 101 LEU A O 1
ATOM 819 N N . ILE A 1 102 ? -30.583 7.202 42.147 1.00 91.06 102 ILE A N 1
ATOM 820 C CA . ILE A 1 102 ? -30.909 6.299 43.259 1.00 91.06 102 ILE A CA 1
ATOM 821 C C . ILE A 1 102 ? -30.463 6.923 44.581 1.00 91.06 102 ILE A C 1
ATOM 823 O O . ILE A 1 102 ? -31.254 6.976 45.516 1.00 91.06 102 ILE A O 1
ATOM 827 N N . GLY A 1 103 ? -29.235 7.435 44.666 1.00 89.69 103 GLY A N 1
ATOM 828 C CA . GLY A 1 103 ? -28.712 8.040 45.890 1.00 89.69 103 GLY A CA 1
ATOM 829 C C . GLY A 1 103 ? -29.530 9.243 46.358 1.00 89.69 103 GLY A C 1
ATOM 830 O O . GLY A 1 103 ? -29.865 9.329 47.537 1.00 89.69 103 GLY A O 1
ATOM 831 N N . LEU A 1 104 ? -29.910 10.139 45.443 1.00 90.19 104 LEU A N 1
ATOM 832 C CA . LEU A 1 104 ? -30.749 11.292 45.765 1.00 90.19 104 LEU A CA 1
ATOM 833 C C . LEU A 1 104 ? -32.175 10.865 46.086 1.00 90.19 104 LEU A C 1
ATOM 835 O O . LEU A 1 104 ? -32.687 11.256 47.124 1.00 90.19 104 LEU A O 1
ATOM 839 N N . LEU A 1 105 ? -32.819 10.059 45.241 1.00 91.38 105 LEU A N 1
ATOM 840 C CA . LEU A 1 105 ? -34.231 9.727 45.414 1.00 91.38 105 LEU A CA 1
ATOM 841 C C . LEU A 1 105 ? -34.444 8.823 46.633 1.00 91.38 105 LEU A C 1
ATOM 843 O O . LEU A 1 105 ? -35.272 9.131 47.484 1.00 91.38 105 LEU A O 1
ATOM 847 N N . VAL A 1 106 ? -33.669 7.740 46.749 1.00 92.94 106 VAL A N 1
ATOM 848 C CA . VAL A 1 106 ? -33.766 6.796 47.871 1.00 92.94 106 VAL A CA 1
ATOM 849 C C . VAL A 1 106 ? -33.222 7.429 49.143 1.00 92.94 106 VAL A C 1
ATOM 851 O O . VAL A 1 106 ? -33.891 7.373 50.169 1.00 92.94 106 VAL A O 1
ATOM 854 N N . GLY A 1 107 ? -32.054 8.072 49.097 1.00 91.88 107 GLY A N 1
ATOM 855 C CA . GLY A 1 107 ? -31.468 8.710 50.278 1.00 91.88 107 GLY A CA 1
ATOM 856 C C . GLY A 1 107 ? -32.355 9.819 50.843 1.00 91.88 107 GLY A C 1
ATOM 857 O O . GLY A 1 107 ? -32.580 9.867 52.055 1.00 91.88 107 GLY A O 1
ATOM 858 N N . TRP A 1 108 ? -32.918 10.669 49.980 1.00 94.12 108 TRP A N 1
ATOM 859 C CA . TRP A 1 108 ? -33.841 11.726 50.393 1.00 94.12 108 TRP A CA 1
ATOM 860 C C . TRP A 1 108 ? -35.164 11.159 50.908 1.00 94.12 108 TRP A C 1
ATOM 862 O O . TRP A 1 108 ? -35.589 11.533 51.999 1.00 94.12 108 TRP A O 1
ATOM 872 N N . LEU A 1 109 ? -35.783 10.217 50.184 1.00 93.75 109 LEU A N 1
ATOM 873 C CA . LEU A 1 109 ? -37.060 9.618 50.580 1.00 93.75 109 LEU A CA 1
ATOM 874 C C . LEU A 1 109 ? -36.946 8.861 51.907 1.00 93.75 109 LEU A C 1
ATOM 876 O O . LEU A 1 109 ? -37.799 9.032 52.774 1.00 93.75 109 LEU A O 1
ATOM 880 N N . VAL A 1 110 ? -35.896 8.051 52.081 1.00 93.88 110 VAL A N 1
ATOM 881 C CA . VAL A 1 110 ? -35.656 7.296 53.319 1.00 93.88 110 VAL A CA 1
ATOM 882 C C . VAL A 1 110 ? -35.412 8.251 54.480 1.00 93.88 110 VAL A C 1
ATOM 884 O O . VAL A 1 110 ? -36.047 8.104 55.519 1.00 93.88 110 VAL A O 1
ATOM 887 N N . SER A 1 111 ? -34.554 9.260 54.309 1.00 92.94 111 SER A N 1
ATOM 888 C CA . SER A 1 111 ? -34.281 10.235 55.373 1.00 92.94 111 SER A CA 1
ATOM 889 C C . SER A 1 111 ? -35.535 11.020 55.756 1.00 92.94 111 SER A C 1
ATOM 891 O O . SER A 1 111 ? -35.820 11.198 56.937 1.00 92.94 111 SER A O 1
ATOM 893 N N . TRP A 1 112 ? -36.318 11.450 54.766 1.00 94.50 112 TRP A N 1
ATOM 894 C CA . TRP A 1 112 ? -37.573 12.158 54.987 1.00 94.50 112 TRP A CA 1
ATOM 895 C C . TRP A 1 112 ? -38.605 11.280 55.705 1.00 94.50 112 TRP A C 1
ATOM 897 O O . TRP A 1 112 ? -39.139 11.697 56.730 1.00 94.50 112 TRP A O 1
ATOM 907 N N . LEU A 1 113 ? -38.823 10.043 55.239 1.00 93.69 113 LEU A N 1
ATOM 908 C CA . LEU A 1 113 ? -39.729 9.084 55.880 1.00 93.69 113 LEU A CA 1
ATOM 909 C C . LEU A 1 113 ? -39.321 8.797 57.323 1.00 93.69 113 LEU A C 1
ATOM 911 O O . LEU A 1 113 ? -40.170 8.850 58.208 1.00 93.69 113 LEU A O 1
ATOM 915 N N . VAL A 1 114 ? -38.038 8.522 57.571 1.00 93.88 114 VAL A N 1
ATOM 916 C CA . VAL A 1 114 ? -37.533 8.241 58.921 1.00 93.88 114 VAL A CA 1
ATOM 917 C C . VAL A 1 114 ? -37.762 9.446 59.829 1.00 93.88 114 VAL A C 1
ATOM 919 O O . VAL A 1 114 ? -38.350 9.290 60.894 1.00 93.88 114 VAL A O 1
ATOM 922 N N . CYS A 1 115 ? -37.384 10.654 59.407 1.00 91.19 115 CYS A N 1
ATOM 923 C CA . CYS A 1 115 ? -37.568 11.859 60.216 1.00 91.19 115 CYS A CA 1
ATOM 924 C C . CYS A 1 115 ? -39.048 12.185 60.468 1.00 91.19 115 CYS A C 1
ATOM 926 O O . CYS A 1 115 ? -39.411 12.529 61.592 1.00 91.19 115 CYS A O 1
ATOM 928 N N . CYS A 1 116 ? -39.915 12.054 59.463 1.00 90.31 116 CYS A N 1
ATOM 929 C CA . CYS A 1 116 ? -41.348 12.304 59.613 1.00 90.31 116 CYS A CA 1
ATOM 930 C C . CYS A 1 116 ? -42.020 11.270 60.520 1.00 90.31 116 CYS A C 1
ATOM 932 O O . CYS A 1 116 ? -42.826 11.640 61.368 1.00 90.31 116 CYS A O 1
ATOM 934 N N . LEU A 1 117 ? -41.687 9.988 60.367 1.00 91.62 117 LEU A N 1
ATOM 935 C CA . LEU A 1 117 ? -42.329 8.903 61.104 1.00 91.62 117 LEU A CA 1
ATOM 936 C C . LEU A 1 117 ? -41.824 8.842 62.550 1.00 91.62 117 LEU A C 1
ATOM 938 O O . LEU A 1 117 ? -42.638 8.763 63.465 1.00 91.62 117 LEU A O 1
ATOM 942 N N . VAL A 1 118 ? -40.511 8.985 62.771 1.00 92.25 118 VAL A N 1
ATOM 943 C CA . VAL A 1 118 ? -39.922 9.099 64.117 1.00 92.25 118 VAL A CA 1
ATOM 944 C C . VAL A 1 118 ? -40.393 10.380 64.804 1.00 92.25 118 VAL A C 1
ATOM 946 O O . VAL A 1 118 ? -40.821 10.328 65.952 1.00 92.25 118 VAL A O 1
ATOM 949 N N . GLY A 1 119 ? -40.382 11.521 64.108 1.00 89.62 119 GLY A N 1
ATOM 950 C CA . GLY A 1 119 ? -40.856 12.793 64.656 1.00 89.62 119 GLY A CA 1
ATOM 951 C C . GLY A 1 119 ? -42.341 12.767 65.021 1.00 89.62 119 GLY A C 1
ATOM 952 O O . GLY A 1 119 ? -42.719 13.241 66.090 1.00 89.62 119 GLY A O 1
ATOM 953 N N . TRP A 1 120 ? -43.181 12.159 64.181 1.00 90.62 120 TRP A N 1
ATOM 954 C CA . TRP A 1 120 ? -44.605 11.987 64.464 1.00 90.62 120 TRP A CA 1
ATOM 955 C C . TRP A 1 120 ? -44.847 11.051 65.651 1.00 90.62 120 TRP A C 1
ATOM 957 O O . TRP A 1 120 ? -45.608 11.412 66.543 1.00 90.62 120 TRP A O 1
ATOM 967 N N . GLN A 1 121 ? -44.170 9.897 65.704 1.00 87.62 121 GLN A N 1
ATOM 968 C CA . GLN A 1 121 ? -44.280 8.935 66.809 1.00 87.62 121 GLN A CA 1
ATOM 969 C C . GLN A 1 121 ? -43.829 9.548 68.141 1.00 87.62 121 GLN A C 1
ATOM 971 O O . GLN A 1 121 ? -44.547 9.440 69.132 1.00 87.62 121 GLN A O 1
ATOM 976 N N . LEU A 1 122 ? -42.676 10.229 68.160 1.00 85.69 122 LEU A N 1
ATOM 977 C CA . LEU A 1 122 ? -42.158 10.897 69.357 1.00 85.69 122 LEU A CA 1
ATOM 978 C C . LEU A 1 122 ? -43.064 12.054 69.794 1.00 85.69 122 LEU A C 1
ATOM 980 O O . LEU A 1 122 ? -43.359 12.172 70.977 1.00 85.69 122 LEU A O 1
ATOM 984 N N . GLY A 1 123 ? -43.547 12.877 68.860 1.00 85.88 123 GLY A N 1
ATOM 985 C CA . GLY A 1 123 ? -44.463 13.978 69.167 1.00 85.88 123 GLY A CA 1
ATOM 986 C C . GLY A 1 123 ? -45.816 13.502 69.700 1.00 85.88 123 GLY A C 1
ATOM 987 O O . GLY A 1 123 ? -46.343 14.088 70.642 1.00 85.88 123 GLY A O 1
ATOM 988 N N . TRP A 1 124 ? -46.354 12.410 69.148 1.00 88.25 124 TRP A N 1
ATOM 989 C CA . TRP A 1 124 ? -47.555 11.767 69.679 1.00 88.25 124 TRP A CA 1
ATOM 990 C C . TRP A 1 124 ? -47.312 11.217 71.086 1.00 88.25 124 TRP A C 1
ATOM 992 O O . TRP A 1 124 ? -48.033 11.584 72.001 1.00 88.25 124 TRP A O 1
ATOM 1002 N N . LEU A 1 125 ? -46.285 10.390 71.300 1.00 81.69 125 LEU A N 1
ATOM 1003 C CA . LEU A 1 125 ? -46.009 9.798 72.617 1.00 81.69 125 LEU A CA 1
ATOM 1004 C C . LEU A 1 125 ? -45.761 10.844 73.711 1.00 81.69 125 LEU A C 1
ATOM 1006 O O . LEU A 1 125 ? -46.249 10.675 74.823 1.00 81.69 125 LEU A O 1
ATOM 1010 N N . VAL A 1 126 ? -45.036 11.921 73.399 1.00 84.00 126 VAL A N 1
ATOM 1011 C CA . VAL A 1 126 ? -44.763 13.008 74.352 1.00 84.00 126 VAL A CA 1
ATOM 1012 C C . VAL A 1 126 ? -46.012 13.848 74.632 1.00 84.00 126 VAL A C 1
ATOM 1014 O O . VAL A 1 126 ? -46.169 14.315 75.747 1.00 84.00 126 VAL A O 1
ATOM 1017 N N . GLY A 1 127 ? -46.911 14.034 73.660 1.00 81.12 127 GLY A N 1
ATOM 1018 C CA . GLY A 1 127 ? -48.140 14.815 73.852 1.00 81.12 127 GLY A CA 1
ATOM 1019 C C . GLY A 1 127 ? -49.238 14.113 74.663 1.00 81.12 127 GLY A C 1
ATOM 1020 O O . GLY A 1 127 ? -50.188 14.769 75.080 1.00 81.12 127 GLY A O 1
ATOM 1021 N N . TRP A 1 128 ? -49.131 12.796 74.864 1.00 72.44 128 TRP A N 1
ATOM 1022 C CA . TRP A 1 128 ? -50.041 12.004 75.705 1.00 72.44 128 TRP A CA 1
ATOM 1023 C C . TRP A 1 128 ? -49.536 11.802 77.143 1.00 72.44 128 TRP A C 1
ATOM 1025 O O . TRP A 1 128 ? -50.290 11.300 77.979 1.00 72.44 128 TRP A O 1
ATOM 1035 N N . LEU A 1 129 ? -48.276 12.159 77.406 1.00 68.44 129 LEU A N 1
ATOM 1036 C CA . LEU A 1 129 ? -47.615 12.141 78.714 1.00 68.44 129 LEU A CA 1
ATOM 1037 C C . LEU A 1 129 ? -47.778 13.499 79.406 1.00 68.44 129 LEU A C 1
ATOM 1039 O O . LEU A 1 129 ? -48.007 13.488 80.636 1.00 68.44 129 LEU A O 1
#

Foldseek 3Di:
DVVVVVVVVVVVVCCCCCVCVVVVPVCCVVCVVVVVVVVVVCCCCCCVCVPPPCCCCPVVVVVCVVVVVVVVVVVVVVVVVVVVVVVCCVVVCCCCVVVVVCCCVVVVVVVVCCCVVVVVVVVVVVVVD

Sequence (129 aa):
MVGWLVAWLVSRLVDSLVGWLVVGWLVCWLVGWLVGWLVGWLDYWLVGWLVVGWQLGWVGGWLVGWLVGWLASWLLVGWWLVGSLVSWLVVSLVSLLVGSLIGLLVGWLVSWLVCCLVGWQLGWLVGWL

Organism: Elysia chlorotica (NCBI:txid188477)

Radius of gyration: 53.04 Å; chains: 1; bounding box: 108×15×150 Å

Secondary structure (DSSP, 8-state):
-HHHHHHHHHHHHHHHIIIIIIIIIHHHHHHHHHHHHHHHHHHHHIIIIIIIIIIIIIIHHHHHHHHHHHHHHHHHHHHHHHHHHHHHHHHHHHHHHHHHHHHHHHHHHHHHHHHHHHHHHHHHHHHT-